Protein AF-A0A438K993-F1 (afdb_monomer)

Secondary structure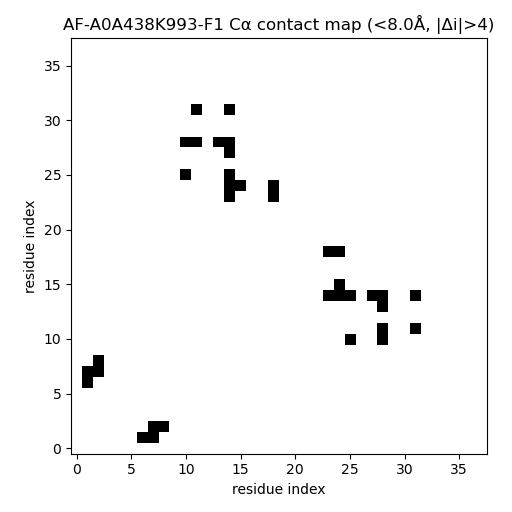 (DSSP, 8-state):
-TTTTTTTTTS-GGGGTT-SSHHHHHHHHHHHHHHHT-

Structure (mmCIF, N/CA/C/O backbone):
data_AF-A0A438K993-F1
#
_entry.id   AF-A0A438K993-F1
#
loop_
_atom_site.group_PDB
_atom_site.id
_atom_site.type_symbol
_atom_site.label_atom_id
_atom_site.label_alt_id
_atom_site.label_comp_id
_atom_site.label_asym_id
_atom_site.label_entity_id
_atom_site.label_seq_id
_atom_site.pdbx_PDB_ins_code
_atom_site.Cartn_x
_atom_site.Cartn_y
_atom_site.Cartn_z
_atom_site.occupancy
_atom_site.B_iso_or_equiv
_atom_site.auth_seq_id
_atom_site.auth_comp_id
_atom_site.auth_asym_id
_atom_site.auth_atom_id
_atom_site.pdbx_PDB_model_num
ATOM 1 N N . MET A 1 1 ? -2.561 1.217 -21.229 1.00 61.69 1 MET A N 1
ATOM 2 C CA . MET A 1 1 ? -1.544 1.543 -20.194 1.00 61.69 1 MET A CA 1
ATOM 3 C C . MET A 1 1 ? -2.336 1.714 -18.914 1.00 61.69 1 MET A C 1
ATOM 5 O O . MET A 1 1 ? -3.079 2.671 -18.847 1.00 61.69 1 MET A O 1
ATOM 9 N N . GLY A 1 2 ? -2.301 0.758 -17.976 1.00 74.62 2 GLY A N 1
ATOM 10 C CA . GLY A 1 2 ? -3.370 0.576 -16.969 1.00 74.62 2 GLY A CA 1
ATOM 11 C C . GLY A 1 2 ? -3.760 1.815 -16.147 1.00 74.62 2 GLY A C 1
ATOM 12 O O . GLY A 1 2 ? -4.932 1.976 -15.839 1.00 74.62 2 GLY A O 1
ATOM 13 N N . VAL A 1 3 ? -2.802 2.707 -15.872 1.00 77.06 3 VAL A N 1
ATOM 14 C CA . VAL A 1 3 ? -3.045 4.007 -15.219 1.00 77.06 3 VAL A CA 1
ATOM 15 C C . VAL A 1 3 ? -3.798 4.978 -16.137 1.00 77.06 3 VAL A C 1
ATOM 17 O O . VAL A 1 3 ? -4.785 5.560 -15.722 1.00 77.06 3 VAL A O 1
ATOM 20 N N . LEU A 1 4 ? -3.392 5.109 -17.404 1.00 78.56 4 LEU A N 1
ATOM 21 C CA . LEU A 1 4 ? -4.092 5.954 -18.387 1.00 78.56 4 LEU A CA 1
ATOM 22 C C . LEU A 1 4 ? -5.449 5.377 -18.822 1.00 78.56 4 LEU A C 1
ATOM 24 O O . LEU A 1 4 ? -6.295 6.110 -19.316 1.00 78.56 4 LEU A O 1
ATOM 28 N N . ASP A 1 5 ? -5.639 4.068 -18.661 1.00 86.44 5 ASP A N 1
ATOM 29 C CA . ASP A 1 5 ? -6.918 3.372 -18.854 1.00 86.44 5 ASP A CA 1
ATOM 30 C C . ASP A 1 5 ? -7.891 3.583 -17.675 1.00 86.44 5 ASP A C 1
ATOM 32 O O . ASP A 1 5 ? -9.020 3.103 -17.736 1.00 86.44 5 ASP A O 1
ATOM 36 N N . GLY A 1 6 ? -7.450 4.223 -16.586 1.00 83.06 6 GLY A N 1
ATOM 37 C CA . GLY A 1 6 ? -8.248 4.448 -15.380 1.00 83.06 6 GLY A CA 1
ATOM 38 C C . GLY A 1 6 ? -8.523 3.198 -14.540 1.00 83.06 6 GLY A C 1
ATOM 39 O O . GLY A 1 6 ? -9.373 3.208 -13.658 1.00 83.06 6 GLY A O 1
ATOM 40 N N . LYS A 1 7 ? -7.794 2.093 -14.759 1.00 84.31 7 LYS A N 1
ATOM 41 C CA . LYS A 1 7 ? -7.986 0.839 -13.995 1.00 84.31 7 LYS A CA 1
ATOM 42 C C . LYS A 1 7 ? -7.585 0.939 -12.522 1.00 84.31 7 LYS A C 1
ATOM 44 O O . LYS A 1 7 ? -7.857 0.015 -11.764 1.00 84.31 7 LYS A O 1
ATOM 49 N N . TYR A 1 8 ? -6.883 2.006 -12.152 1.00 84.75 8 TYR A N 1
ATOM 50 C CA . TYR A 1 8 ? -6.347 2.226 -10.811 1.00 84.75 8 TYR A CA 1
ATOM 51 C C . TYR A 1 8 ? -6.767 3.583 -10.227 1.00 84.75 8 TYR A C 1
ATOM 53 O O . TYR A 1 8 ? -6.171 4.008 -9.244 1.00 84.75 8 TYR A O 1
ATOM 61 N N . ASP A 1 9 ? -7.762 4.257 -10.820 1.00 84.69 9 ASP A N 1
ATOM 62 C CA . ASP A 1 9 ? -8.296 5.531 -10.306 1.00 84.69 9 ASP A CA 1
ATOM 63 C C . ASP A 1 9 ? -8.925 5.381 -8.909 1.00 84.69 9 ASP A C 1
ATOM 65 O O . ASP A 1 9 ? -8.938 6.325 -8.126 1.00 84.69 9 ASP A O 1
ATOM 69 N N . ASP A 1 10 ? -9.390 4.179 -8.559 1.00 86.56 10 ASP A N 1
ATOM 70 C CA . ASP A 1 10 ? -9.915 3.867 -7.225 1.00 86.56 10 ASP A CA 1
ATOM 71 C C . ASP A 1 10 ? -8.824 3.778 -6.139 1.00 86.56 10 ASP A C 1
ATOM 73 O O . ASP A 1 10 ? -9.130 3.724 -4.945 1.00 86.56 10 ASP A O 1
ATOM 77 N N . LEU A 1 11 ? -7.543 3.719 -6.522 1.00 87.12 11 LEU A N 1
ATOM 78 C CA . LEU A 1 11 ? -6.441 3.591 -5.572 1.00 87.12 11 LEU A CA 1
ATOM 79 C C . LEU A 1 11 ? -6.017 4.971 -5.059 1.00 87.12 11 LEU A C 1
ATOM 81 O O . LEU A 1 11 ? -5.788 5.903 -5.824 1.00 87.12 11 LEU A O 1
ATOM 85 N N . SER A 1 12 ? -5.849 5.089 -3.740 1.00 86.31 12 SER A N 1
ATOM 86 C CA . SER A 1 12 ? -5.426 6.342 -3.100 1.00 86.31 12 SER A CA 1
ATOM 87 C C . SER A 1 12 ? -4.066 6.819 -3.618 1.00 86.31 12 SER A C 1
ATOM 89 O O . SER A 1 12 ? -3.1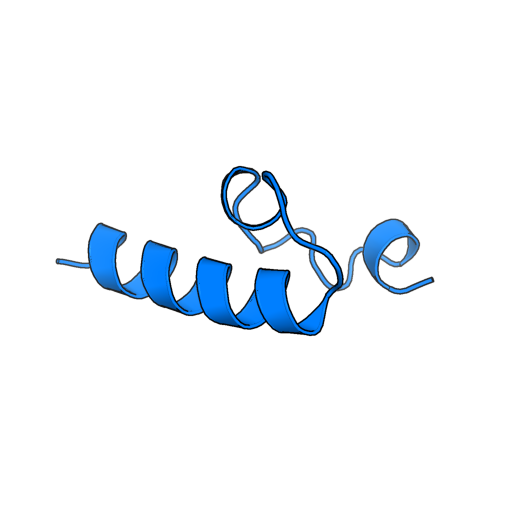39 6.021 -3.751 1.00 86.31 12 SER A O 1
ATOM 91 N N . GLU A 1 13 ? -3.887 8.125 -3.818 1.00 86.94 13 GLU A N 1
ATOM 92 C CA . GLU A 1 13 ? -2.644 8.724 -4.335 1.00 86.94 13 GLU A CA 1
ATOM 93 C C . GLU A 1 13 ? -1.394 8.328 -3.520 1.00 86.94 13 GLU A C 1
ATOM 95 O O . GLU A 1 13 ? -0.300 8.170 -4.062 1.00 86.94 13 GLU A O 1
ATOM 100 N N . GLN A 1 14 ? -1.550 8.069 -2.216 1.00 87.38 14 GLN A N 1
ATOM 101 C CA . GLN A 1 14 ? -0.466 7.601 -1.340 1.00 87.38 14 GLN A CA 1
ATOM 102 C C . GLN A 1 14 ? 0.095 6.222 -1.725 1.00 87.38 14 GLN A C 1
ATOM 104 O O . GLN A 1 14 ? 1.260 5.911 -1.433 1.00 87.38 14 GLN A O 1
ATOM 109 N N . SER A 1 15 ? -0.716 5.395 -2.389 1.00 88.25 15 SER A N 1
ATOM 110 C CA . SER A 1 15 ? -0.297 4.087 -2.892 1.00 88.25 15 SER A CA 1
ATOM 111 C C . SER A 1 15 ? 0.651 4.196 -4.093 1.00 88.25 15 SER A C 1
ATOM 113 O O . SER A 1 15 ? 1.490 3.321 -4.275 1.00 88.25 15 SER A O 1
ATOM 115 N N . PHE A 1 16 ? 0.633 5.322 -4.817 1.00 88.56 16 PHE A N 1
ATOM 116 C CA . PHE A 1 16 ? 1.563 5.626 -5.913 1.00 88.56 16 PHE A CA 1
ATOM 117 C C . PHE A 1 16 ? 2.858 6.315 -5.458 1.00 88.56 16 PHE A C 1
ATOM 119 O O . PHE A 1 16 ? 3.764 6.546 -6.259 1.00 88.56 16 PHE A O 1
ATOM 126 N N . TYR A 1 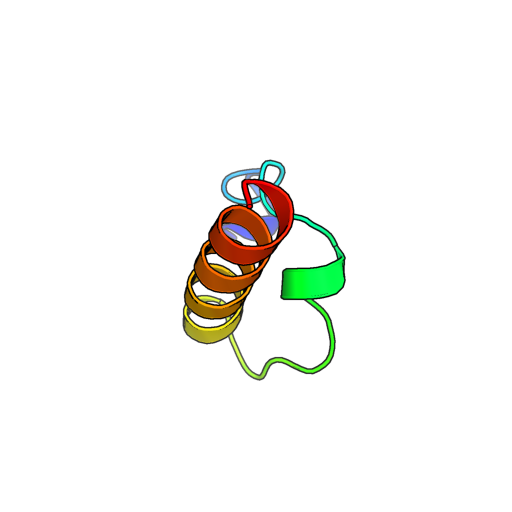17 ? 2.978 6.652 -4.174 1.00 88.81 17 TYR A N 1
ATOM 127 C CA . TYR A 1 17 ? 4.142 7.369 -3.666 1.00 88.81 17 TYR A CA 1
ATOM 128 C C . TYR A 1 17 ? 5.340 6.437 -3.429 1.00 88.81 17 TYR A C 1
ATOM 130 O O . TYR A 1 17 ? 5.256 5.522 -2.605 1.00 88.81 17 TYR A O 1
ATOM 138 N N . MET A 1 18 ? 6.472 6.721 -4.087 1.00 87.00 18 MET A N 1
ATOM 139 C CA . MET A 1 18 ? 7.748 5.989 -3.966 1.00 87.00 18 MET A CA 1
ATOM 140 C C . MET A 1 18 ? 7.625 4.472 -4.181 1.00 87.00 18 MET A C 1
ATOM 142 O O . MET A 1 18 ? 8.067 3.685 -3.349 1.00 87.00 18 MET A O 1
ATOM 146 N N . VAL A 1 19 ? 7.021 4.068 -5.295 1.00 87.94 19 VAL A N 1
ATOM 147 C CA . VAL A 1 19 ? 6.894 2.659 -5.702 1.00 87.94 19 VAL A CA 1
ATOM 148 C C . VAL A 1 19 ? 7.582 2.42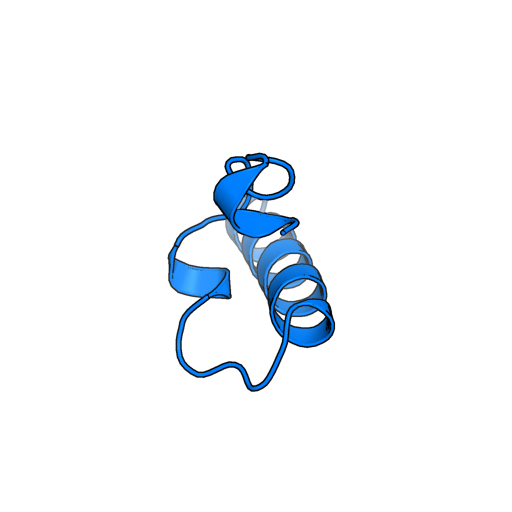8 -7.042 1.00 87.94 19 VAL A C 1
ATOM 150 O O . VAL A 1 19 ? 7.585 3.309 -7.903 1.00 87.94 19 VAL A O 1
ATOM 153 N N . GLY A 1 20 ? 8.181 1.249 -7.219 1.00 88.00 20 GLY A N 1
ATOM 154 C CA . GLY A 1 20 ? 8.887 0.878 -8.447 1.00 88.00 20 GLY A CA 1
ATOM 155 C C . GLY A 1 20 ? 7.968 0.377 -9.564 1.00 88.00 20 GLY A C 1
ATOM 156 O O . GLY A 1 20 ? 8.342 0.421 -10.735 1.00 88.00 20 GLY A O 1
ATOM 157 N N . GLY A 1 21 ? 6.755 -0.074 -9.228 1.00 90.25 21 GLY A N 1
ATOM 158 C C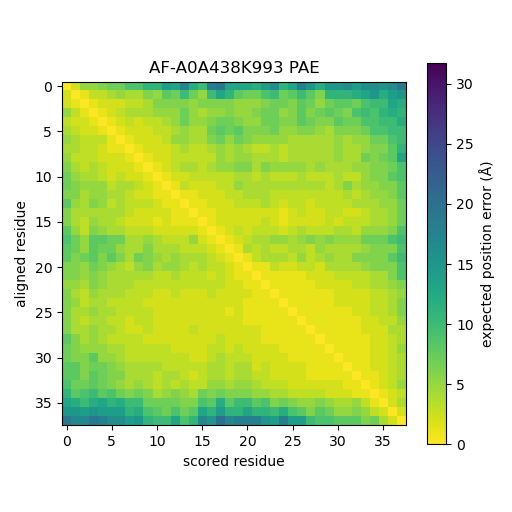A . GLY A 1 21 ? 5.794 -0.606 -10.192 1.00 90.25 21 GLY A CA 1
ATO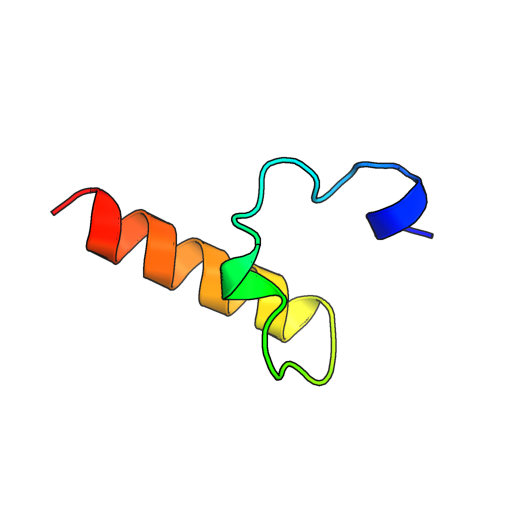M 159 C C . GLY A 1 21 ? 4.377 -0.761 -9.637 1.00 90.25 21 GLY A C 1
ATOM 160 O O . GLY A 1 21 ? 4.116 -0.518 -8.462 1.00 90.25 21 GLY A O 1
ATOM 161 N N . ILE A 1 22 ? 3.451 -1.186 -10.502 1.00 87.12 22 ILE A N 1
ATOM 162 C CA . ILE A 1 22 ? 2.017 -1.320 -10.180 1.00 87.12 22 ILE A CA 1
ATOM 163 C C . ILE A 1 22 ? 1.732 -2.399 -9.132 1.00 87.12 22 ILE A C 1
ATOM 165 O O . ILE A 1 22 ? 0.808 -2.236 -8.344 1.00 87.12 22 ILE A O 1
ATOM 169 N N . GLU A 1 23 ? 2.519 -3.473 -9.080 1.00 89.62 23 GLU A N 1
ATOM 170 C CA . GLU A 1 23 ? 2.336 -4.510 -8.056 1.00 89.62 23 GLU A CA 1
ATOM 171 C C . GLU A 1 23 ? 2.526 -3.940 -6.642 1.00 89.62 23 GLU A C 1
ATOM 173 O O . GLU A 1 23 ? 1.742 -4.237 -5.741 1.00 89.62 23 GLU A O 1
ATOM 178 N N . GLU A 1 24 ? 3.499 -3.039 -6.465 1.00 91.69 24 GLU A N 1
ATOM 179 C CA . GLU A 1 24 ? 3.686 -2.322 -5.202 1.00 91.69 24 GLU A CA 1
ATOM 180 C C . GLU A 1 24 ? 2.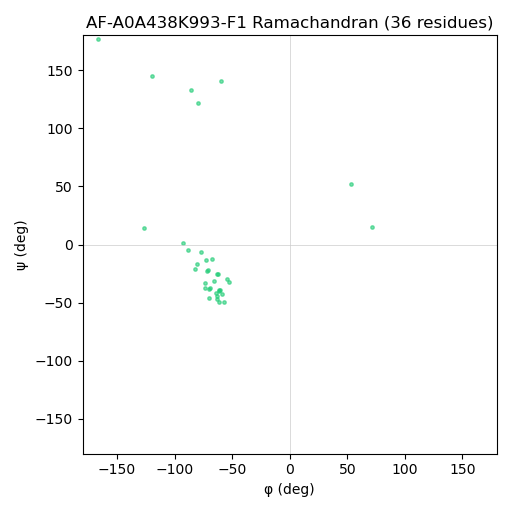556 -1.328 -4.922 1.00 91.69 24 GLU A C 1
ATOM 182 O O . GLU A 1 24 ? 2.135 -1.215 -3.772 1.00 91.69 24 GLU A O 1
ATOM 187 N N . VAL A 1 25 ? 2.025 -0.646 -5.947 1.00 91.19 25 VAL A N 1
ATOM 188 C CA . VAL A 1 25 ? 0.854 0.237 -5.791 1.00 91.19 25 VAL A CA 1
ATOM 189 C C . VAL A 1 25 ? -0.325 -0.546 -5.224 1.00 91.19 25 VAL A C 1
ATOM 191 O O . VAL A 1 25 ? -0.917 -0.122 -4.236 1.00 91.19 25 VAL A O 1
ATOM 194 N N . ILE A 1 26 ? -0.644 -1.703 -5.811 1.00 90.06 26 ILE A N 1
ATOM 195 C CA . ILE A 1 26 ? -1.779 -2.534 -5.390 1.00 90.06 26 ILE A CA 1
ATOM 196 C C . ILE A 1 26 ? -1.586 -2.998 -3.941 1.00 90.06 26 ILE A C 1
ATOM 198 O O . ILE A 1 26 ? -2.465 -2.781 -3.109 1.00 90.06 26 ILE A O 1
ATOM 202 N N . ALA A 1 27 ? -0.411 -3.537 -3.601 1.00 91.75 27 ALA A N 1
ATOM 203 C CA . ALA A 1 27 ? -0.117 -3.996 -2.242 1.00 91.75 27 ALA A CA 1
ATOM 204 C C . ALA A 1 27 ? -0.194 -2.860 -1.203 1.00 91.75 27 ALA A C 1
ATOM 206 O O . ALA A 1 27 ? -0.681 -3.040 -0.083 1.00 91.75 27 ALA A O 1
ATOM 207 N N . LYS A 1 28 ? 0.278 -1.664 -1.568 1.00 91.44 28 LYS A N 1
ATOM 208 C CA . LYS A 1 28 ? 0.259 -0.489 -0.694 1.00 91.44 28 LYS A CA 1
ATOM 209 C C . LYS A 1 28 ? -1.150 0.084 -0.555 1.00 91.44 28 LYS A C 1
ATOM 211 O O . LYS A 1 28 ? -1.526 0.480 0.546 1.00 91.44 28 LYS A O 1
ATOM 216 N N . ALA A 1 29 ? -1.940 0.080 -1.626 1.00 90.81 29 ALA A N 1
ATOM 217 C CA . ALA A 1 29 ? -3.341 0.480 -1.599 1.00 90.81 29 ALA A CA 1
ATOM 218 C C . ALA A 1 29 ? -4.174 -0.445 -0.703 1.00 90.81 29 ALA A C 1
ATOM 220 O O . ALA A 1 29 ? -4.924 0.054 0.131 1.00 90.81 29 ALA A O 1
ATOM 221 N N . GLU A 1 30 ? -3.985 -1.768 -0.792 1.00 89.69 30 GLU A N 1
ATOM 222 C CA . GLU A 1 30 ? -4.637 -2.727 0.111 1.00 89.69 30 GLU A CA 1
ATOM 223 C C . GLU A 1 30 ? -4.274 -2.466 1.577 1.00 89.69 30 GLU A C 1
ATOM 225 O O . GLU A 1 30 ? -5.141 -2.479 2.454 1.00 89.69 30 GLU A O 1
ATOM 230 N N . LYS A 1 31 ? -2.998 -2.176 1.854 1.00 89.62 31 LYS A N 1
ATOM 231 C CA . LYS A 1 31 ? -2.544 -1.840 3.206 1.00 89.62 31 LYS A CA 1
ATOM 232 C C . LYS A 1 31 ? -3.202 -0.558 3.729 1.00 89.62 31 LYS A C 1
ATOM 234 O O . LYS A 1 31 ? -3.720 -0.561 4.840 1.00 89.62 31 LYS A O 1
ATOM 239 N N . ILE A 1 32 ? -3.232 0.505 2.923 1.00 87.62 32 ILE A N 1
ATOM 240 C CA . ILE A 1 32 ? -3.847 1.794 3.283 1.00 87.62 32 ILE A CA 1
ATOM 241 C C . ILE A 1 32 ? -5.357 1.647 3.484 1.00 87.62 32 ILE A C 1
ATOM 243 O O . ILE A 1 32 ? -5.896 2.201 4.439 1.00 87.62 32 ILE A O 1
ATOM 247 N N . ALA A 1 33 ? -6.038 0.887 2.623 1.00 86.62 33 ALA A N 1
ATOM 248 C CA . ALA A 1 33 ? -7.464 0.603 2.759 1.00 86.62 33 ALA A CA 1
ATOM 249 C C . ALA A 1 33 ? -7.757 -0.148 4.066 1.00 86.62 33 ALA A C 1
ATOM 251 O O . ALA A 1 33 ? -8.720 0.166 4.760 1.00 86.62 33 ALA A O 1
ATOM 252 N N . LYS A 1 34 ? -6.888 -1.094 4.439 1.00 86.56 34 LYS A N 1
ATOM 253 C CA . LYS A 1 34 ? -6.994 -1.843 5.693 1.00 86.56 34 LYS A CA 1
ATOM 254 C C . LYS A 1 34 ? -6.692 -0.993 6.931 1.00 86.56 34 LYS A C 1
ATOM 256 O O . LYS A 1 34 ? -7.357 -1.175 7.942 1.00 86.56 34 LYS A O 1
ATOM 261 N N . GLU A 1 3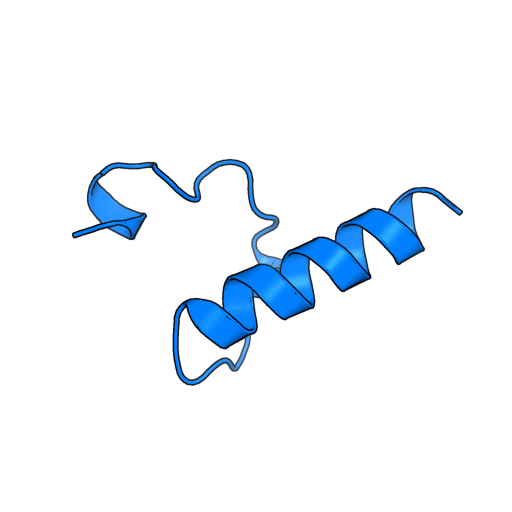5 ? -5.718 -0.084 6.860 1.00 83.56 35 GLU A N 1
ATOM 262 C CA . GLU A 1 35 ? -5.397 0.855 7.949 1.00 83.56 35 GLU A CA 1
ATOM 263 C C . GLU A 1 35 ? -6.447 1.968 8.093 1.00 83.56 35 GLU A C 1
ATOM 265 O O . GLU A 1 35 ? -6.719 2.392 9.206 1.00 83.56 35 GLU A O 1
ATOM 270 N N . SER A 1 36 ? -7.068 2.416 6.997 1.00 75.31 36 SER A N 1
ATOM 271 C CA . SER A 1 36 ? -8.103 3.467 7.021 1.00 75.31 36 SER A CA 1
ATOM 272 C C . SER A 1 36 ? -9.490 2.952 7.421 1.00 75.31 36 SER A C 1
ATOM 274 O O . SER A 1 36 ? -10.368 3.748 7.740 1.00 75.31 36 SER A O 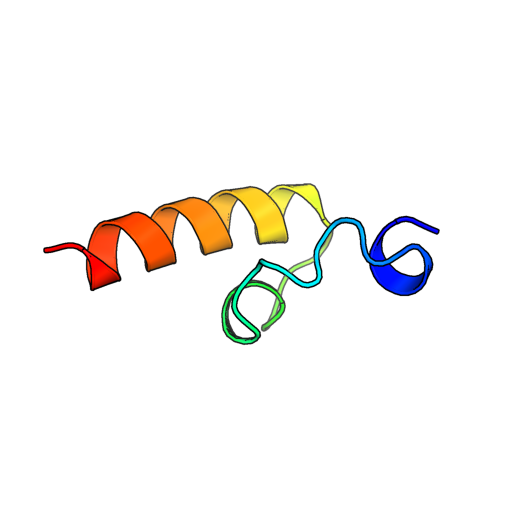1
ATOM 276 N N . ALA A 1 37 ? -9.707 1.635 7.367 1.00 66.56 37 ALA A N 1
ATOM 277 C CA . ALA A 1 37 ? -10.950 0.982 7.783 1.00 66.56 37 ALA A CA 1
ATOM 278 C C . ALA A 1 37 ? -10.935 0.506 9.252 1.00 66.56 37 ALA A C 1
ATOM 280 O O . ALA A 1 37 ? -11.914 -0.104 9.690 1.00 66.56 37 ALA A O 1
ATOM 281 N N . ALA A 1 38 ? -9.841 0.747 9.985 1.00 53.78 38 ALA A N 1
ATOM 282 C CA . ALA A 1 38 ? -9.678 0.444 11.409 1.00 53.78 38 ALA A CA 1
ATOM 283 C C . ALA A 1 38 ? -9.855 1.708 12.262 1.00 53.78 38 ALA A C 1
ATOM 285 O O . ALA A 1 38 ? -10.446 1.582 13.359 1.00 53.78 38 ALA A O 1
#

Mean predicted aligned error: 4.47 Å

Solvent-accessible surface area (backbone atoms only — not comparable to full-atom values): 2392 Å² total; per-residue (Å²): 102,63,71,86,68,52,77,51,70,90,50,56,73,74,22,67,58,95,52,96,47,69,72,51,22,53,56,40,28,55,50,49,54,55,62,74,75,106

InterPro domains:
  IPR024034 ATPase, F1/V1 complex, beta/alpha subunit, C-terminal [G3DSA:1.10.1140.10] (1-37)

Foldseek 3Di:
DCVVVVVCVVFDPVLVPPDPDDVSSVVSSVVVVVVVVD

Radius of gyration: 9.92 Å; Cα contacts (8 Å, |Δi|>4): 18; chains: 1; bounding box: 20×13×32 Å

pLDDT: mean 84.51, std 8.24, range [53.78, 91.75]

Sequence (38 aa):
MGVLDGKYDDLSEQSFYMVGGIEEVIAKAEKIAKESAA

Organism: Vitis vinifera (NCBI:txid29760)